Protein AF-A0A815YKT5-F1 (afdb_monomer_lite)

Secondary structure (DSSP, 8-state):
-HHHHHHHHHHHHHHHHHHHHHSSS-TTHHHHHHHHHHTTSTTPPP---SPPHHHHHHHHHHHS-HHHHHHHHHHHHH------HHHHHHHHSHHHHHHHHHHHHHH-HHHHIIIIIHHHHHHHHHHHHH-

pLDDT: mean 71.93, std 19.1, range [33.94, 96.56]

Sequence (131 aa):
NGAIHGIIHVLLLSMTAHLTKQLGMAPGGEFRTAFREAQKVPGCNLVLGDRPVGITLKRAINSLSTWKKIRLAWSLLTSKDKITNEDVEKCMEQDVLEKLLLEMSDQYPELSRVFVTERDQFLVYSLRKYA

Radius of gyration: 16.91 Å; chains: 1; bounding box: 43×35×46 Å

Foldseek 3Di:
DVVLVVLVVVLVVVVLVLLCVQQVHRPCPVVVVVVVVQVVDPPRDDFPQWDDVSVLSVQLCVLDDPVLSVVVSVVSVPPPDNQHNVNSVVCVPPVNVVVVLVVCCVSPVSNNCSVPVVRVVSSVVSVVVVD

InterPro domains:
  IPR002816 TraB/PrgY/GumN family [PF01963] (12-129)
  IPR046345 TraB/PryY-like [PTHR21530] (8-131)
  IPR046345 TraB/PryY-like [cd14726] (3-128)

Structure (mmCIF, N/CA/C/O backbone):
data_AF-A0A815YKT5-F1
#
_entry.id   AF-A0A815YKT5-F1
#
loop_
_atom_site.group_PDB
_atom_site.id
_atom_site.type_symbol
_atom_site.label_atom_id
_atom_site.label_alt_id
_atom_site.label_comp_id
_atom_site.label_asym_id
_atom_site.label_entity_id
_atom_site.label_seq_id
_atom_site.pdbx_PDB_ins_code
_atom_site.Cartn_x
_atom_site.Cartn_y
_atom_site.Cartn_z
_atom_site.occupancy
_atom_site.B_iso_or_equiv
_atom_site.auth_seq_id
_atom_site.auth_comp_id
_atom_site.auth_asym_id
_atom_site.auth_atom_id
_atom_site.pdbx_PDB_model_num
ATOM 1 N N . ASN A 1 1 ? 1.468 -18.469 -14.490 1.00 48.25 1 ASN A N 1
ATOM 2 C CA . ASN A 1 1 ? 2.879 -18.555 -14.039 1.00 48.25 1 ASN A CA 1
ATOM 3 C C . ASN A 1 1 ? 3.011 -18.135 -12.578 1.00 48.25 1 ASN A C 1
ATOM 5 O O . ASN A 1 1 ? 3.155 -16.951 -12.300 1.00 48.25 1 ASN A O 1
ATOM 9 N N . GL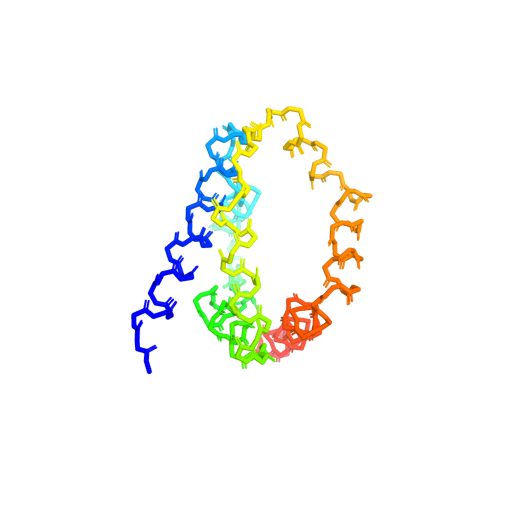Y A 1 2 ? 2.908 -19.090 -11.645 1.00 37.94 2 GLY A N 1
ATOM 10 C CA . GLY A 1 2 ? 2.911 -18.833 -10.193 1.00 37.94 2 GLY A CA 1
ATOM 11 C C . GLY A 1 2 ? 4.275 -18.454 -9.602 1.00 37.94 2 GLY A C 1
ATOM 12 O O . GLY A 1 2 ? 4.323 -17.699 -8.639 1.00 37.94 2 GLY A O 1
ATOM 13 N N . ALA A 1 3 ? 5.379 -18.887 -10.219 1.00 33.94 3 ALA A N 1
ATOM 14 C CA . ALA A 1 3 ? 6.735 -18.606 -9.736 1.00 33.94 3 ALA A CA 1
ATOM 15 C C . ALA A 1 3 ? 7.089 -17.106 -9.755 1.00 33.94 3 ALA A C 1
ATOM 17 O O . ALA A 1 3 ? 7.623 -16.582 -8.786 1.00 33.94 3 ALA A O 1
ATOM 18 N N . ILE A 1 4 ? 6.723 -16.390 -10.824 1.00 40.84 4 ILE A N 1
ATOM 19 C CA . ILE A 1 4 ? 6.986 -14.946 -10.965 1.00 40.84 4 ILE A CA 1
ATOM 20 C C . ILE A 1 4 ? 6.191 -14.142 -9.925 1.00 40.84 4 ILE A C 1
ATOM 22 O O . ILE A 1 4 ? 6.719 -13.213 -9.322 1.00 40.84 4 ILE A O 1
ATOM 26 N N . HIS A 1 5 ? 4.935 -14.532 -9.676 1.00 44.12 5 HIS A N 1
ATOM 27 C CA . HIS A 1 5 ? 4.109 -13.938 -8.617 1.00 44.12 5 HIS A CA 1
ATOM 28 C C . HIS A 1 5 ? 4.724 -14.172 -7.233 1.00 44.12 5 HIS A C 1
ATOM 30 O O . HIS A 1 5 ? 4.803 -13.237 -6.445 1.00 44.12 5 HIS A O 1
ATOM 36 N N . GLY A 1 6 ? 5.225 -15.383 -6.966 1.00 36.97 6 GLY A N 1
ATOM 37 C CA . GLY A 1 6 ? 5.933 -15.703 -5.725 1.00 36.97 6 GLY A CA 1
ATOM 38 C C . GLY A 1 6 ? 7.199 -14.865 -5.522 1.00 36.97 6 GLY A C 1
ATOM 39 O O . GLY A 1 6 ? 7.392 -14.316 -4.444 1.00 36.97 6 GLY A O 1
ATOM 40 N N . ILE A 1 7 ? 8.020 -14.696 -6.563 1.00 45.94 7 ILE A N 1
ATOM 41 C CA . ILE A 1 7 ? 9.267 -13.914 -6.498 1.00 45.94 7 ILE A CA 1
ATOM 42 C C . ILE A 1 7 ? 8.984 -12.433 -6.225 1.00 45.94 7 ILE A C 1
ATOM 44 O O . ILE A 1 7 ? 9.601 -11.849 -5.340 1.00 45.94 7 ILE A O 1
ATOM 48 N N . ILE A 1 8 ? 8.024 -11.830 -6.933 1.00 49.94 8 ILE A N 1
ATOM 49 C CA . ILE A 1 8 ? 7.666 -10.420 -6.715 1.00 49.94 8 ILE A CA 1
ATOM 50 C C . ILE A 1 8 ? 7.045 -10.230 -5.324 1.00 49.94 8 ILE A C 1
ATOM 52 O O . ILE A 1 8 ? 7.346 -9.252 -4.646 1.00 49.94 8 ILE A O 1
ATOM 56 N N . HIS A 1 9 ? 6.227 -11.178 -4.859 1.00 48.50 9 HIS A N 1
ATOM 57 C CA . HIS A 1 9 ? 5.652 -11.142 -3.515 1.00 48.50 9 HIS A CA 1
ATOM 58 C C . HIS A 1 9 ? 6.730 -11.226 -2.424 1.00 48.50 9 HIS A C 1
ATOM 60 O O . HIS A 1 9 ? 6.692 -10.460 -1.466 1.00 48.50 9 HIS A O 1
ATOM 66 N N . VAL A 1 10 ? 7.721 -12.108 -2.585 1.00 46.09 10 VAL A N 1
ATOM 67 C CA . VAL A 1 10 ? 8.871 -12.214 -1.674 1.00 46.09 10 VAL A CA 1
ATOM 68 C C . VAL A 1 10 ? 9.740 -10.954 -1.724 1.00 46.09 10 VAL A C 1
ATOM 70 O O . VAL A 1 10 ? 10.180 -10.500 -0.674 1.00 46.09 10 VAL A O 1
ATOM 73 N N . LEU A 1 11 ? 9.939 -10.342 -2.896 1.00 52.00 11 LEU A N 1
ATOM 74 C CA . LEU A 1 11 ? 10.670 -9.075 -3.035 1.00 52.00 11 LEU A CA 1
ATOM 75 C C . LEU A 1 11 ? 9.956 -7.910 -2.341 1.00 52.00 11 LEU A C 1
ATOM 77 O O . LEU A 1 11 ? 10.589 -7.171 -1.594 1.00 52.00 11 LEU A O 1
ATOM 81 N N . LEU A 1 12 ? 8.642 -7.775 -2.526 1.00 54.00 12 LEU A N 1
ATOM 82 C CA . LEU A 1 12 ? 7.839 -6.751 -1.852 1.00 54.00 12 LEU A CA 1
ATOM 83 C C . LEU A 1 12 ? 7.827 -6.965 -0.334 1.00 54.00 12 LEU A C 1
ATOM 85 O O . LEU A 1 12 ? 8.029 -6.017 0.421 1.00 54.00 12 LEU A O 1
ATOM 89 N N . LEU A 1 13 ? 7.676 -8.213 0.122 1.00 51.66 13 LEU A N 1
ATOM 90 C CA . LEU A 1 13 ? 7.796 -8.552 1.541 1.00 51.66 13 LEU A CA 1
ATOM 91 C C . LEU A 1 13 ? 9.191 -8.228 2.081 1.00 51.66 13 LEU A C 1
ATOM 93 O O . LEU A 1 13 ? 9.302 -7.608 3.133 1.00 51.66 13 LEU A O 1
ATOM 97 N N . SER A 1 14 ? 10.250 -8.575 1.351 1.00 44.59 14 SER A N 1
ATOM 98 C CA . SER A 1 14 ? 11.631 -8.258 1.720 1.00 44.59 14 SER A CA 1
ATOM 99 C C . SER A 1 14 ? 11.863 -6.750 1.803 1.00 44.59 14 SER A C 1
ATOM 101 O O . SER A 1 14 ? 12.516 -6.293 2.734 1.00 44.59 14 SER A O 1
ATOM 103 N N . MET A 1 15 ? 11.296 -5.968 0.883 1.00 51.41 15 MET A N 1
ATOM 104 C CA . MET A 1 15 ? 11.366 -4.507 0.899 1.00 51.41 15 MET A CA 1
ATOM 105 C C . MET A 1 15 ? 10.633 -3.936 2.119 1.00 51.41 15 MET A C 1
ATOM 107 O O . MET A 1 15 ? 11.207 -3.143 2.857 1.00 51.41 15 MET A O 1
ATOM 111 N N . THR A 1 16 ? 9.413 -4.402 2.410 1.00 53.53 16 THR A N 1
ATOM 112 C CA . THR A 1 16 ? 8.669 -3.975 3.611 1.00 53.53 16 THR A CA 1
ATOM 113 C C . THR A 1 16 ? 9.356 -4.387 4.917 1.00 53.53 16 THR A C 1
ATOM 115 O O . THR A 1 16 ? 9.377 -3.610 5.869 1.00 53.53 16 THR A O 1
ATOM 118 N N . ALA A 1 17 ? 9.973 -5.572 4.968 1.00 49.75 17 ALA A N 1
ATOM 119 C CA . ALA A 1 17 ? 10.726 -6.057 6.122 1.00 49.75 17 ALA A CA 1
ATOM 120 C C . ALA A 1 17 ? 12.053 -5.305 6.301 1.00 49.75 17 ALA A C 1
ATOM 122 O O . ALA A 1 17 ? 12.445 -5.012 7.429 1.00 49.75 17 ALA A O 1
ATOM 123 N N . HIS A 1 18 ? 12.726 -4.958 5.200 1.00 47.66 18 HIS A N 1
ATOM 124 C CA . HIS A 1 18 ? 13.933 -4.141 5.223 1.00 47.66 18 HIS A CA 1
ATOM 125 C C . HIS A 1 18 ? 13.619 -2.727 5.710 1.00 47.66 18 HIS A C 1
ATOM 127 O O . HIS A 1 18 ? 14.252 -2.281 6.660 1.00 47.66 18 HIS A O 1
ATOM 133 N N . LEU A 1 19 ? 12.576 -2.091 5.165 1.00 48.06 19 LEU A N 1
ATOM 134 C CA . LEU A 1 19 ? 12.051 -0.814 5.655 1.00 48.06 19 LEU A CA 1
ATOM 135 C C . LEU A 1 19 ? 11.718 -0.898 7.149 1.00 48.06 19 LEU A C 1
ATOM 137 O O . LEU A 1 19 ? 12.192 -0.083 7.920 1.00 48.06 19 LEU A O 1
ATOM 141 N N . THR A 1 20 ? 11.004 -1.937 7.591 1.00 47.38 20 THR A N 1
ATOM 142 C CA . THR A 1 20 ? 10.640 -2.147 9.008 1.00 47.38 20 THR A CA 1
ATOM 143 C C . THR A 1 20 ? 11.855 -2.285 9.936 1.00 47.38 20 THR A C 1
ATOM 145 O O . THR A 1 20 ? 11.840 -1.783 11.056 1.00 47.38 20 THR A O 1
ATOM 148 N N . LYS A 1 21 ? 12.911 -2.979 9.495 1.00 49.50 21 LYS A N 1
ATOM 149 C CA . LYS A 1 21 ? 14.139 -3.183 10.279 1.00 49.50 21 LYS A CA 1
ATOM 150 C C . LYS A 1 21 ? 14.998 -1.916 10.344 1.00 49.50 21 LYS A C 1
ATOM 152 O O . LYS A 1 21 ? 15.643 -1.682 11.358 1.00 49.50 21 LYS A O 1
ATOM 157 N N . GLN A 1 22 ? 14.995 -1.139 9.264 1.00 39.44 22 GLN A N 1
ATOM 158 C CA . GLN A 1 22 ? 15.676 0.151 9.128 1.00 39.44 22 GLN A CA 1
ATOM 159 C C . GLN A 1 22 ? 14.910 1.282 9.827 1.00 39.44 22 GLN A C 1
ATOM 161 O O . GLN A 1 22 ? 15.510 2.250 10.242 1.00 39.44 22 GLN A O 1
ATOM 166 N N . LEU A 1 23 ? 13.591 1.154 9.995 1.00 42.59 23 LEU A N 1
ATOM 167 C CA . LEU A 1 23 ? 12.733 2.114 10.696 1.00 42.59 23 LEU A CA 1
ATOM 168 C C . LEU A 1 23 ? 12.945 2.142 12.210 1.00 42.59 23 LEU A C 1
ATOM 170 O O . LEU A 1 23 ? 12.464 3.064 12.860 1.00 42.59 23 LEU A O 1
ATOM 174 N N . GLY A 1 24 ? 13.555 1.111 12.809 1.00 43.84 24 GLY A N 1
ATOM 175 C CA . GLY A 1 24 ? 13.614 0.938 14.270 1.00 43.84 24 GLY A CA 1
ATOM 176 C C . GLY A 1 24 ? 12.239 0.791 14.954 1.00 43.84 24 GLY A C 1
ATOM 177 O O . GLY A 1 24 ? 12.155 0.313 16.084 1.00 43.84 24 GLY A O 1
ATOM 178 N N . MET A 1 25 ? 11.151 1.127 14.257 1.00 50.94 25 MET A N 1
ATOM 179 C CA . MET A 1 25 ? 9.761 0.974 14.641 1.00 50.94 25 MET A CA 1
ATOM 180 C C . MET A 1 25 ? 9.052 0.062 13.638 1.00 50.94 25 MET A C 1
ATOM 182 O O . MET A 1 25 ? 9.152 0.224 12.422 1.00 50.94 25 MET A O 1
ATOM 186 N N . ALA A 1 26 ? 8.274 -0.894 14.144 1.00 55.12 26 ALA A N 1
ATOM 187 C CA . ALA A 1 26 ? 7.381 -1.652 13.281 1.00 55.12 26 ALA A CA 1
ATOM 188 C C . ALA A 1 26 ? 6.292 -0.710 12.732 1.00 55.12 26 ALA A C 1
ATOM 190 O O . ALA A 1 26 ? 5.552 -0.141 13.551 1.00 55.12 26 ALA A O 1
ATOM 191 N N . PRO A 1 27 ? 6.139 -0.560 11.398 1.00 58.84 27 PRO A N 1
ATOM 192 C CA . PRO A 1 27 ? 5.100 0.283 10.820 1.00 58.84 27 PRO A CA 1
ATOM 193 C C . PRO A 1 27 ? 3.722 -0.115 11.369 1.00 58.84 27 PRO A C 1
ATOM 195 O O . PRO A 1 27 ? 3.479 -1.262 11.771 1.00 58.84 27 PRO A O 1
ATOM 198 N N . GLY A 1 28 ? 2.829 0.866 11.490 1.00 71.62 28 GLY A N 1
ATOM 199 C CA . GLY A 1 28 ? 1.519 0.679 12.119 1.00 71.62 28 GLY A CA 1
ATOM 200 C C . GLY A 1 28 ? 1.531 0.663 13.653 1.00 71.62 28 GLY A C 1
ATOM 201 O O . GLY A 1 28 ? 0.592 0.148 14.259 1.00 71.62 28 GLY A O 1
ATOM 202 N N . GLY A 1 29 ? 2.573 1.204 14.299 1.00 80.25 29 GLY A N 1
ATOM 203 C CA . GLY A 1 29 ? 2.590 1.433 15.753 1.00 80.25 29 GLY A CA 1
ATOM 204 C C . GLY A 1 29 ? 1.423 2.306 16.215 1.00 80.25 29 GLY A C 1
ATOM 205 O O . GLY A 1 29 ? 0.736 1.952 17.171 1.00 80.25 29 GLY A O 1
ATOM 206 N N . GLU A 1 30 ? 1.136 3.366 15.462 1.00 82.25 30 GLU A N 1
ATOM 207 C CA . GLU A 1 30 ? -0.025 4.237 15.663 1.00 82.25 30 GLU A CA 1
ATOM 208 C C . GLU A 1 30 ? -1.337 3.453 15.598 1.00 82.25 30 GLU A C 1
ATOM 210 O O . GLU A 1 30 ? -2.141 3.533 16.521 1.00 82.25 30 GLU A O 1
ATOM 215 N N . PHE A 1 31 ? -1.519 2.597 14.586 1.00 86.94 31 PHE A N 1
ATOM 216 C CA . PHE A 1 31 ? -2.716 1.759 14.460 1.00 86.94 31 PHE A CA 1
ATOM 217 C C . PHE A 1 31 ? -2.858 0.734 15.593 1.00 86.94 31 PHE A C 1
ATOM 219 O O . PHE A 1 31 ? -3.963 0.508 16.079 1.00 86.94 31 PHE A O 1
ATOM 226 N N . ARG A 1 32 ? -1.756 0.134 16.069 1.00 88.75 32 ARG A N 1
ATOM 227 C CA . ARG A 1 32 ? -1.779 -0.770 17.237 1.00 88.75 32 ARG A CA 1
ATOM 228 C C . ARG A 1 32 ? -2.116 -0.028 18.527 1.00 88.75 32 ARG A C 1
ATOM 230 O O . ARG A 1 32 ? -2.759 -0.589 19.410 1.00 88.75 32 ARG A O 1
ATOM 237 N N . THR A 1 33 ? -1.666 1.214 18.669 1.00 91.19 33 THR A N 1
ATOM 238 C CA . THR A 1 33 ? -2.047 2.071 19.795 1.00 91.19 33 THR A CA 1
ATOM 239 C C . THR A 1 33 ? -3.518 2.462 19.697 1.00 91.19 33 THR A C 1
ATOM 241 O O .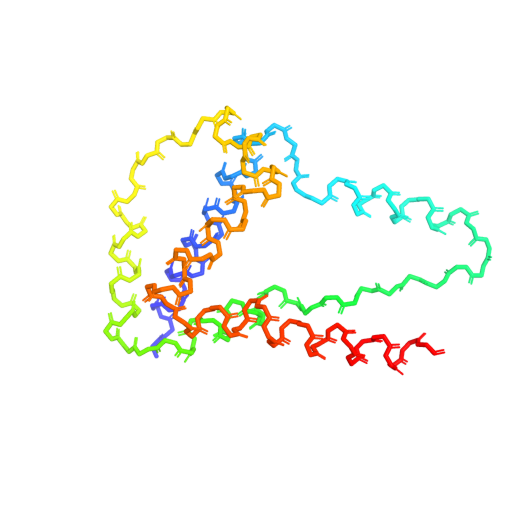 THR A 1 33 ? -4.248 2.221 20.649 1.00 91.19 33 THR A O 1
ATOM 244 N N . ALA A 1 34 ? -3.989 2.920 18.535 1.00 91.75 34 ALA A N 1
ATOM 245 C CA . ALA A 1 34 ? -5.397 3.233 18.296 1.00 91.75 34 ALA A CA 1
ATOM 246 C C . ALA A 1 34 ? -6.316 2.034 18.582 1.00 91.75 34 ALA A C 1
ATOM 248 O O . ALA A 1 34 ? -7.331 2.185 19.251 1.00 91.75 34 ALA A O 1
ATOM 249 N N . PHE A 1 35 ? -5.922 0.829 18.160 1.00 92.88 35 PHE A N 1
ATOM 250 C CA . PHE A 1 35 ? -6.620 -0.414 18.491 1.00 92.88 35 PHE A CA 1
ATOM 251 C C . PHE A 1 35 ? -6.733 -0.637 20.006 1.00 92.88 35 PHE A C 1
ATOM 253 O O . PHE A 1 35 ? -7.821 -0.907 20.510 1.00 92.88 35 PHE A O 1
ATOM 260 N N . ARG A 1 36 ? -5.619 -0.499 20.740 1.00 94.62 36 ARG A N 1
ATOM 261 C CA . ARG A 1 36 ? -5.589 -0.668 22.203 1.00 94.62 36 ARG A CA 1
ATOM 262 C C . ARG A 1 36 ? -6.441 0.372 22.929 1.00 94.62 36 ARG A C 1
ATOM 264 O O . ARG A 1 36 ? -7.073 0.030 23.920 1.00 94.62 36 ARG A O 1
ATOM 271 N N . GLU A 1 37 ? -6.462 1.616 22.459 1.00 95.50 37 GLU A N 1
ATOM 272 C CA . GLU A 1 37 ? -7.295 2.671 23.049 1.00 95.50 37 GLU A CA 1
ATOM 273 C C . GLU A 1 37 ? -8.782 2.477 22.721 1.00 95.50 37 GLU A C 1
ATOM 275 O O . GLU A 1 37 ? -9.621 2.604 23.609 1.00 95.50 37 GLU A O 1
ATOM 280 N N . ALA A 1 38 ? -9.117 2.070 21.493 1.00 94.38 38 ALA A N 1
ATOM 281 C CA . ALA A 1 38 ? -10.493 1.774 21.089 1.00 94.38 38 ALA A CA 1
ATOM 282 C C . ALA A 1 38 ? -11.126 0.663 21.945 1.00 94.38 38 ALA A C 1
ATOM 284 O O . ALA A 1 38 ? -12.285 0.770 22.336 1.00 94.38 38 ALA A O 1
ATOM 285 N N . GLN A 1 39 ? -10.351 -0.365 22.313 1.00 94.38 39 GLN A N 1
ATOM 286 C CA . GLN A 1 39 ? -10.813 -1.449 23.192 1.00 94.38 39 GLN A CA 1
ATOM 287 C C . GLN A 1 39 ? -11.232 -0.986 24.597 1.00 94.38 39 GLN A C 1
ATOM 289 O O . GLN A 1 39 ? -11.967 -1.703 25.273 1.00 94.38 39 GLN A O 1
ATOM 294 N N . LYS A 1 40 ? -10.780 0.188 25.053 1.00 96.56 40 LYS A N 1
ATOM 295 C CA . LYS A 1 40 ? -11.135 0.736 26.372 1.00 96.56 40 LYS A CA 1
ATOM 296 C C . LYS A 1 40 ? -12.461 1.498 26.363 1.00 96.56 40 LYS A C 1
ATOM 298 O O . LYS A 1 40 ? -12.967 1.826 27.432 1.00 96.56 40 LYS A O 1
ATOM 303 N N . VAL A 1 41 ? -13.011 1.803 25.188 1.00 96.44 41 VAL A N 1
ATOM 304 C CA . VAL A 1 41 ? -14.219 2.618 25.034 1.00 96.44 41 VAL A CA 1
ATOM 305 C C . VAL A 1 41 ? -15.436 1.702 24.839 1.00 96.44 41 VAL A C 1
ATOM 307 O O . VAL A 1 41 ? -15.530 1.024 23.812 1.00 96.44 41 VAL A O 1
ATOM 310 N N . PRO A 1 42 ? -16.396 1.665 25.786 1.00 94.56 42 PRO A N 1
ATOM 311 C CA . PRO A 1 42 ? -17.601 0.854 25.643 1.00 94.56 42 PRO A CA 1
ATOM 312 C C . PRO A 1 42 ? -18.402 1.247 24.398 1.00 94.56 42 PRO A C 1
ATOM 314 O O . PRO A 1 42 ? -18.655 2.425 24.159 1.00 94.56 42 PRO A O 1
ATOM 317 N N . GLY A 1 43 ? -18.809 0.256 23.604 1.00 90.81 43 GLY A N 1
ATOM 318 C CA . GLY A 1 43 ? -19.574 0.480 22.373 1.00 90.81 43 GLY A CA 1
ATOM 319 C C . GLY A 1 43 ? -18.752 0.978 21.177 1.00 90.81 43 GLY A C 1
ATOM 320 O O . GLY A 1 43 ? -19.331 1.251 20.129 1.00 90.81 43 GLY A O 1
ATOM 321 N N . CYS A 1 44 ? -17.421 1.076 21.288 1.00 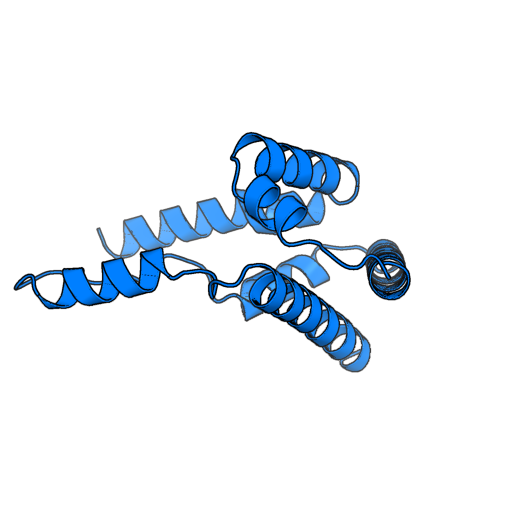93.12 44 CYS A N 1
ATOM 322 C CA . CYS A 1 44 ? -16.570 1.424 20.153 1.00 93.12 44 CYS A CA 1
ATOM 323 C C . CYS A 1 44 ? -16.493 0.263 19.151 1.00 93.12 44 CYS A C 1
ATOM 325 O O . CYS A 1 44 ? -16.054 -0.839 19.487 1.00 93.12 44 CYS A O 1
ATOM 327 N N . ASN A 1 45 ? -16.909 0.515 17.908 1.00 88.38 45 ASN A N 1
ATOM 328 C CA . ASN A 1 45 ? -16.801 -0.455 16.827 1.00 88.38 45 ASN A CA 1
ATOM 329 C C . ASN A 1 45 ? -15.498 -0.242 16.050 1.00 88.38 45 ASN A C 1
ATOM 331 O O . ASN A 1 45 ? -15.294 0.799 15.424 1.00 88.38 45 ASN A O 1
ATOM 335 N N . LEU A 1 46 ? -14.622 -1.244 16.067 1.00 89.81 46 LEU A N 1
ATOM 336 C CA . LEU A 1 46 ? -13.390 -1.222 15.294 1.00 89.81 46 LEU A CA 1
ATOM 337 C C . LEU A 1 46 ? -13.640 -1.749 13.882 1.00 89.81 46 LEU A C 1
ATOM 339 O O . LEU A 1 46 ? -14.006 -2.909 13.691 1.00 89.81 46 LEU A O 1
ATOM 343 N N . VAL A 1 47 ? -13.313 -0.930 12.887 1.00 89.81 47 VAL A N 1
ATOM 344 C CA . VAL A 1 47 ? -13.393 -1.305 11.476 1.00 89.81 47 VAL A CA 1
ATOM 345 C C . VAL A 1 47 ? -11.998 -1.296 10.865 1.00 89.81 47 VAL A C 1
ATOM 347 O O . VAL A 1 47 ? -11.330 -0.265 10.812 1.00 89.81 47 VAL A O 1
ATOM 350 N N . LEU A 1 48 ? -11.566 -2.446 10.348 1.00 89.62 48 LEU A N 1
ATOM 351 C CA . LEU A 1 48 ? -10.385 -2.531 9.491 1.00 89.62 48 LEU A CA 1
ATOM 352 C C . LEU A 1 48 ? -10.787 -2.076 8.084 1.00 89.62 48 LEU A C 1
ATOM 354 O O . LEU A 1 48 ? -11.193 -2.883 7.251 1.00 89.62 48 LEU A O 1
ATOM 358 N N . GLY A 1 49 ? -10.760 -0.760 7.862 1.00 89.25 49 GLY A N 1
ATOM 359 C CA . GLY A 1 49 ? -11.302 -0.147 6.647 1.00 89.25 49 GLY A CA 1
ATOM 360 C C . GLY A 1 49 ? -10.484 -0.400 5.379 1.00 89.25 49 GLY A C 1
ATOM 361 O O . GLY A 1 49 ? -11.023 -0.273 4.279 1.00 89.25 49 GLY A O 1
ATOM 362 N N . ASP A 1 50 ? -9.208 -0.761 5.519 1.00 90.25 50 ASP A N 1
ATOM 363 C CA . ASP A 1 50 ? -8.296 -0.929 4.390 1.00 90.25 50 ASP A CA 1
ATOM 364 C C . ASP A 1 50 ? -8.424 -2.304 3.712 1.00 90.25 50 ASP A C 1
ATOM 366 O O . ASP A 1 50 ? -8.878 -3.297 4.289 1.00 90.25 50 ASP A O 1
ATOM 370 N N . ARG A 1 51 ? -8.003 -2.366 2.449 1.00 90.31 51 ARG A N 1
ATOM 371 C CA . ARG A 1 51 ? -7.996 -3.595 1.657 1.00 90.31 51 ARG A CA 1
ATOM 372 C C . ARG A 1 51 ? -6.919 -4.546 2.189 1.00 90.31 51 ARG A C 1
ATOM 374 O O . ARG A 1 51 ? -5.787 -4.113 2.399 1.00 90.31 51 ARG A O 1
ATOM 381 N N . PRO A 1 52 ? -7.192 -5.864 2.301 1.00 88.06 52 PRO A N 1
ATOM 382 C CA . PRO A 1 52 ? -6.156 -6.831 2.646 1.00 88.06 52 PRO A CA 1
ATOM 383 C C . PRO A 1 52 ? -4.933 -6.693 1.731 1.00 88.06 52 PRO A C 1
ATOM 385 O O . PRO A 1 52 ? -5.053 -6.811 0.507 1.00 88.06 52 PRO A O 1
ATOM 388 N N . VAL A 1 53 ? -3.755 -6.476 2.324 1.00 80.81 53 VAL A N 1
ATOM 389 C CA . VAL A 1 53 ? -2.524 -6.118 1.594 1.00 80.81 53 VAL A CA 1
ATOM 390 C C . VAL A 1 53 ? -2.173 -7.111 0.482 1.00 80.81 53 VAL A C 1
ATOM 392 O O . VAL A 1 53 ? -1.792 -6.702 -0.611 1.00 80.81 53 VAL A O 1
ATOM 395 N N . GLY A 1 54 ? -2.400 -8.414 0.691 1.00 79.00 54 GLY A N 1
ATOM 396 C CA . GLY A 1 54 ? -2.169 -9.435 -0.336 1.00 79.00 54 GLY A CA 1
ATOM 397 C C . GLY A 1 54 ? -3.037 -9.247 -1.589 1.00 79.00 54 GLY A C 1
ATOM 398 O O . GLY A 1 54 ? -2.574 -9.472 -2.707 1.00 79.00 54 GLY A O 1
ATOM 399 N N . ILE A 1 55 ? -4.278 -8.771 -1.431 1.00 87.81 55 ILE A N 1
ATOM 400 C CA . ILE A 1 55 ? -5.160 -8.438 -2.559 1.00 87.81 55 ILE A CA 1
ATOM 401 C C . ILE A 1 55 ? -4.640 -7.185 -3.264 1.00 87.81 55 ILE A C 1
ATOM 403 O O . ILE A 1 55 ? -4.576 -7.166 -4.493 1.00 87.81 55 ILE A O 1
ATOM 407 N N . THR A 1 56 ? -4.240 -6.162 -2.506 1.00 85.25 56 THR A N 1
ATOM 408 C CA . THR A 1 56 ? -3.667 -4.919 -3.045 1.00 85.25 56 THR A CA 1
ATOM 409 C C . THR A 1 56 ? -2.426 -5.203 -3.891 1.00 85.25 56 THR A C 1
ATOM 411 O O . THR A 1 56 ? -2.390 -4.824 -5.060 1.00 85.25 56 THR A O 1
ATOM 414 N N . LEU A 1 57 ? -1.461 -5.964 -3.363 1.00 82.25 57 LEU A N 1
ATOM 415 C CA . LEU A 1 57 ? -0.241 -6.335 -4.086 1.00 82.25 57 LEU A CA 1
ATOM 416 C C . LEU A 1 57 ? -0.539 -7.194 -5.319 1.00 82.25 57 LEU A C 1
ATOM 418 O O . LEU A 1 57 ? 0.003 -6.947 -6.395 1.00 82.25 57 LEU A O 1
ATOM 422 N N . LYS A 1 58 ? -1.453 -8.167 -5.212 1.00 82.56 58 LYS A N 1
ATOM 423 C CA . LYS A 1 58 ? -1.869 -8.978 -6.365 1.00 82.56 58 LYS A CA 1
ATOM 424 C C . LYS A 1 58 ? -2.467 -8.114 -7.475 1.00 82.56 58 LYS A C 1
ATOM 426 O O . LYS A 1 58 ? -2.169 -8.341 -8.647 1.00 82.56 58 LYS A O 1
ATOM 431 N N . ARG A 1 59 ? -3.303 -7.132 -7.129 1.00 89.75 59 ARG A N 1
ATOM 432 C CA . ARG A 1 59 ? -3.896 -6.197 -8.096 1.00 89.75 59 ARG A CA 1
ATOM 433 C C . ARG A 1 59 ? -2.851 -5.273 -8.712 1.00 89.75 59 ARG A C 1
ATOM 435 O O . ARG A 1 59 ? -2.894 -5.083 -9.920 1.00 89.75 59 ARG A O 1
ATOM 442 N N . ALA A 1 60 ? -1.891 -4.801 -7.922 1.00 85.12 60 ALA A N 1
ATOM 443 C CA . ALA A 1 60 ? -0.779 -3.974 -8.381 1.00 85.12 60 ALA A CA 1
ATOM 444 C C . ALA A 1 60 ? 0.103 -4.722 -9.396 1.00 85.12 60 ALA A C 1
ATOM 446 O O . ALA A 1 60 ? 0.351 -4.246 -10.497 1.00 85.12 60 ALA A O 1
ATOM 447 N N . ILE A 1 61 ? 0.494 -5.963 -9.099 1.00 84.31 61 ILE A N 1
ATOM 448 C CA . ILE A 1 61 ? 1.278 -6.788 -10.035 1.00 84.31 61 ILE A CA 1
ATOM 449 C C . ILE A 1 61 ? 0.464 -7.118 -11.290 1.00 84.31 61 ILE A C 1
ATOM 451 O O . ILE A 1 61 ? 1.005 -7.191 -12.394 1.00 84.31 61 ILE A O 1
ATOM 455 N N . ASN A 1 62 ? -0.841 -7.354 -11.145 1.00 88.69 62 ASN A N 1
ATOM 456 C CA . ASN A 1 62 ? -1.705 -7.682 -12.274 1.00 88.69 62 ASN A CA 1
ATOM 457 C C . ASN A 1 62 ? -2.064 -6.470 -13.142 1.00 88.69 62 ASN A C 1
ATOM 459 O O . ASN A 1 62 ? -2.403 -6.687 -14.303 1.00 88.69 62 ASN A O 1
ATOM 463 N N . SER A 1 63 ? -1.975 -5.239 -12.627 1.00 90.81 63 SER A N 1
ATOM 464 C CA . SER A 1 63 ? -2.236 -4.025 -13.410 1.00 90.81 63 SER A CA 1
ATOM 465 C C . SER A 1 63 ? -1.106 -3.700 -14.389 1.00 90.81 63 SER A C 1
ATOM 467 O O . SER A 1 63 ? -1.346 -3.040 -15.395 1.00 90.81 63 SER A O 1
ATOM 469 N N . LEU A 1 64 ? 0.104 -4.206 -14.140 1.00 87.81 64 LEU A N 1
ATOM 470 C CA . LEU A 1 64 ? 1.262 -4.009 -15.006 1.00 87.81 64 LEU A CA 1
ATOM 471 C C . LEU A 1 64 ? 1.226 -4.896 -16.260 1.00 87.81 64 LEU A C 1
ATOM 473 O O . LEU A 1 64 ? 0.787 -6.050 -16.227 1.00 87.81 64 LEU A O 1
ATOM 477 N N . SER A 1 65 ? 1.800 -4.400 -17.359 1.00 90.69 65 SER A N 1
ATOM 478 C CA . SER A 1 65 ? 2.124 -5.225 -18.529 1.00 90.69 65 SER A CA 1
ATOM 479 C C . SER A 1 65 ? 3.282 -6.185 -18.228 1.00 90.69 65 SER A C 1
ATOM 481 O O . SER A 1 65 ? 4.082 -5.950 -17.320 1.00 90.69 65 SER A O 1
ATOM 483 N N . THR A 1 66 ? 3.414 -7.275 -18.990 1.00 89.12 66 THR A N 1
ATOM 484 C CA . THR A 1 66 ? 4.498 -8.259 -18.794 1.00 89.12 66 THR A CA 1
ATOM 485 C C . THR A 1 66 ? 5.884 -7.607 -18.846 1.00 89.12 66 THR A C 1
ATOM 487 O O . THR A 1 66 ? 6.732 -7.921 -18.016 1.00 89.12 66 THR A O 1
ATOM 490 N N . TRP A 1 67 ? 6.090 -6.641 -19.748 1.00 88.69 67 TRP A N 1
ATOM 491 C CA . TRP A 1 67 ? 7.339 -5.880 -19.840 1.00 88.69 67 TRP A CA 1
ATOM 492 C C . TRP A 1 67 ? 7.614 -5.048 -18.582 1.00 88.69 67 TRP A C 1
ATOM 494 O O . TRP A 1 67 ? 8.700 -5.128 -18.009 1.00 88.69 67 TRP A O 1
ATOM 504 N N . LYS A 1 68 ? 6.612 -4.306 -18.089 1.00 86.06 68 LYS A N 1
ATOM 505 C CA . LYS A 1 68 ? 6.744 -3.515 -16.856 1.00 86.06 68 LYS A CA 1
ATOM 506 C C . LYS A 1 68 ? 6.994 -4.394 -15.628 1.00 86.06 68 LYS A C 1
ATOM 508 O O . LYS A 1 68 ? 7.766 -3.998 -14.765 1.00 86.06 68 LYS A O 1
ATOM 513 N N . LYS A 1 69 ? 6.421 -5.604 -15.570 1.00 84.06 69 LYS A N 1
ATOM 514 C CA . LYS A 1 69 ? 6.715 -6.582 -14.501 1.00 84.06 69 LYS A CA 1
ATOM 515 C C . LYS A 1 69 ? 8.178 -7.014 -14.507 1.00 84.06 69 LYS A C 1
ATOM 517 O O . LYS A 1 69 ? 8.783 -7.074 -13.443 1.00 84.06 69 LYS A O 1
ATOM 522 N N . ILE A 1 70 ? 8.742 -7.300 -15.683 1.00 83.88 70 ILE A N 1
ATOM 523 C CA . ILE A 1 70 ? 10.157 -7.676 -15.821 1.00 83.88 70 ILE A CA 1
ATOM 524 C C . ILE A 1 70 ? 11.056 -6.505 -15.412 1.00 83.88 70 ILE A C 1
ATOM 526 O O . ILE A 1 70 ? 11.976 -6.701 -14.624 1.00 83.88 70 ILE A O 1
ATOM 530 N N . ARG A 1 71 ? 10.756 -5.285 -15.878 1.00 83.00 71 ARG A N 1
ATOM 531 C CA . ARG A 1 71 ? 11.499 -4.071 -15.503 1.00 83.00 71 ARG A CA 1
ATOM 532 C C . ARG A 1 71 ? 11.451 -3.807 -13.997 1.00 83.00 71 ARG A C 1
ATOM 534 O O . ARG A 1 71 ? 12.487 -3.527 -13.404 1.00 83.00 71 ARG A O 1
ATOM 541 N N . LEU A 1 72 ? 10.276 -3.939 -13.382 1.00 76.94 72 LEU A N 1
ATOM 542 C CA . LEU A 1 72 ? 10.104 -3.792 -11.938 1.00 76.94 72 LEU A CA 1
ATOM 543 C C . LEU A 1 72 ? 10.913 -4.851 -11.177 1.00 76.94 72 LEU A C 1
ATOM 545 O O . LEU A 1 72 ? 11.646 -4.513 -10.255 1.00 76.94 72 LEU A O 1
ATOM 549 N N . ALA A 1 73 ? 10.829 -6.120 -11.587 1.00 75.31 73 ALA A N 1
ATOM 550 C CA . ALA A 1 73 ? 11.601 -7.195 -10.970 1.00 75.31 73 ALA A CA 1
ATOM 551 C C . ALA A 1 73 ? 13.114 -6.953 -11.091 1.00 75.31 73 ALA A C 1
ATOM 553 O O . ALA A 1 73 ? 13.835 -7.129 -10.115 1.00 75.31 73 ALA A O 1
ATOM 554 N N . TRP A 1 74 ? 13.587 -6.499 -12.255 1.00 77.88 74 TRP A N 1
ATOM 555 C CA . TRP A 1 74 ? 14.987 -6.130 -12.460 1.00 77.88 74 TRP A CA 1
ATOM 556 C C . TRP A 1 74 ? 15.414 -4.989 -11.534 1.00 77.88 74 TRP A C 1
ATOM 558 O O . TRP A 1 74 ? 16.398 -5.134 -10.817 1.00 77.88 74 TRP A O 1
ATOM 568 N N . SER A 1 75 ? 14.632 -3.904 -11.484 1.00 71.69 75 SER A N 1
ATOM 569 C CA . SER A 1 75 ? 14.884 -2.745 -10.619 1.00 71.69 75 SER A CA 1
ATOM 570 C C . SER A 1 75 ? 15.036 -3.145 -9.152 1.00 71.69 75 SER A C 1
ATOM 572 O O . SER A 1 75 ? 15.971 -2.700 -8.493 1.00 71.69 75 SER A O 1
ATOM 574 N N . LEU A 1 76 ? 14.146 -4.013 -8.661 1.00 67.44 76 LEU A N 1
ATOM 575 C CA . LEU A 1 76 ? 14.157 -4.499 -7.279 1.00 67.44 76 LEU A CA 1
ATOM 576 C C . LEU A 1 76 ? 15.345 -5.431 -6.979 1.00 67.44 76 LEU A C 1
ATOM 578 O O . LEU A 1 76 ? 15.803 -5.504 -5.844 1.00 67.44 76 LEU A O 1
ATOM 582 N N . LEU A 1 77 ? 15.846 -6.162 -7.979 1.00 66.06 77 LEU A N 1
ATOM 583 C CA . LEU A 1 77 ? 17.028 -7.020 -7.835 1.00 66.06 77 LEU A CA 1
ATOM 584 C C . LEU A 1 77 ? 18.335 -6.217 -7.871 1.00 66.06 77 LEU A C 1
ATOM 586 O O . LEU A 1 77 ? 19.324 -6.617 -7.255 1.00 66.06 77 LEU A O 1
ATOM 590 N N . THR A 1 78 ? 18.351 -5.098 -8.597 1.00 66.69 78 THR A N 1
ATOM 591 C CA . THR A 1 78 ? 19.519 -4.217 -8.716 1.00 66.69 78 THR A CA 1
ATOM 592 C C . THR A 1 78 ? 19.598 -3.153 -7.629 1.00 66.69 78 THR A C 1
ATOM 594 O O . THR A 1 78 ? 20.690 -2.642 -7.394 1.00 66.69 78 THR A O 1
ATOM 597 N N . SER A 1 79 ? 18.489 -2.835 -6.949 1.00 60.62 79 SER A N 1
ATOM 598 C CA . SER A 1 79 ? 18.466 -1.918 -5.806 1.00 60.62 79 SER A CA 1
ATOM 599 C C . SER A 1 79 ? 19.175 -2.559 -4.606 1.00 60.62 79 SER A C 1
ATOM 601 O O . SER A 1 79 ? 18.554 -3.187 -3.749 1.00 60.62 79 SER A O 1
ATOM 603 N N . LYS A 1 80 ? 20.506 -2.454 -4.578 1.00 49.22 80 LYS A N 1
ATOM 604 C CA . LYS A 1 80 ? 21.382 -2.861 -3.466 1.00 49.22 80 LYS A CA 1
ATOM 605 C C . LYS A 1 80 ? 21.664 -1.711 -2.495 1.00 49.22 80 LYS A C 1
ATOM 607 O O . LYS A 1 80 ? 22.626 -1.784 -1.729 1.00 49.22 80 LYS A O 1
ATOM 612 N N . ASP A 1 81 ? 20.855 -0.661 -2.524 1.00 49.56 81 ASP A N 1
ATOM 613 C CA . ASP A 1 81 ? 21.053 0.481 -1.646 1.00 49.56 81 ASP A CA 1
ATOM 614 C C . ASP A 1 81 ? 20.678 0.087 -0.218 1.00 49.56 81 ASP A C 1
ATOM 616 O O . ASP A 1 81 ? 19.568 -0.370 0.068 1.00 49.56 81 ASP A O 1
ATOM 620 N N . LYS A 1 82 ? 21.651 0.205 0.691 1.00 45.06 82 LYS A N 1
ATOM 621 C CA . LYS A 1 82 ? 21.384 0.119 2.123 1.00 45.06 82 LYS A CA 1
ATOM 622 C C . LYS A 1 82 ? 20.558 1.350 2.469 1.00 45.06 82 LYS A C 1
ATOM 624 O O . LYS A 1 82 ? 21.109 2.441 2.525 1.00 45.06 82 LYS A O 1
ATOM 629 N N . ILE A 1 83 ? 19.263 1.157 2.691 1.00 52.28 83 ILE A N 1
ATOM 630 C CA . ILE A 1 83 ? 18.402 2.174 3.302 1.00 52.28 83 ILE A CA 1
ATOM 631 C C . ILE A 1 83 ? 19.084 2.612 4.612 1.00 52.28 83 ILE A C 1
ATOM 633 O O . ILE A 1 83 ? 19.671 1.768 5.286 1.00 52.28 83 ILE A O 1
ATOM 637 N N . THR A 1 84 ? 19.116 3.898 4.943 1.00 48.47 84 THR A N 1
ATOM 638 C CA . THR A 1 84 ? 19.628 4.380 6.240 1.00 48.47 84 THR A CA 1
ATOM 639 C C . THR A 1 84 ? 18.469 4.748 7.167 1.00 48.47 84 THR A C 1
ATOM 641 O O . THR A 1 84 ? 17.348 4.924 6.693 1.00 48.47 84 THR A O 1
ATOM 644 N N . ASN A 1 85 ? 18.711 4.870 8.482 1.00 45.50 85 ASN A N 1
ATOM 645 C CA . ASN A 1 85 ? 17.683 5.369 9.409 1.00 45.50 85 ASN A CA 1
ATOM 646 C C . ASN A 1 85 ? 17.241 6.798 9.021 1.00 45.50 85 ASN A C 1
ATOM 648 O O . ASN A 1 85 ? 16.058 7.111 9.115 1.00 45.50 85 ASN A O 1
ATOM 652 N N . GLU A 1 86 ? 18.147 7.652 8.521 1.00 49.34 86 GLU A N 1
ATOM 653 C CA . GLU A 1 86 ? 17.777 8.997 8.059 1.00 49.34 86 GLU A CA 1
ATOM 654 C C . GLU A 1 86 ? 16.855 8.986 6.825 1.00 49.34 86 GLU A C 1
ATOM 656 O O . GLU A 1 86 ? 15.931 9.794 6.752 1.00 49.34 86 GLU A O 1
ATOM 661 N N . ASP A 1 87 ? 17.058 8.082 5.859 1.00 48.88 87 ASP A N 1
ATOM 662 C CA . ASP A 1 87 ? 16.181 7.965 4.670 1.00 48.88 87 ASP A CA 1
ATOM 663 C C . ASP A 1 87 ? 14.750 7.557 5.042 1.00 48.88 87 ASP A C 1
ATOM 665 O O . ASP A 1 87 ? 13.771 7.855 4.356 1.00 48.88 87 ASP A O 1
ATOM 669 N N . VAL A 1 88 ? 14.656 6.849 6.154 1.00 50.62 88 VAL A N 1
ATOM 670 C CA . VAL A 1 88 ? 13.472 6.217 6.700 1.00 50.62 88 VAL A CA 1
ATOM 671 C C . VAL A 1 88 ? 12.588 7.232 7.429 1.00 50.62 88 VAL A C 1
ATOM 673 O O . VAL A 1 88 ? 11.383 7.272 7.185 1.00 50.62 88 VAL A O 1
ATOM 676 N N . GLU A 1 89 ? 13.190 8.094 8.249 1.00 51.06 89 GLU A N 1
ATOM 677 C CA . GLU A 1 89 ? 12.502 9.176 8.956 1.00 51.06 89 GLU A CA 1
ATOM 678 C C . GLU A 1 89 ? 12.061 10.253 7.959 1.00 51.06 89 GLU A C 1
ATOM 680 O O . GLU A 1 89 ? 10.915 10.694 7.986 1.00 51.06 89 GLU A O 1
ATOM 685 N N . LYS A 1 90 ? 12.906 10.542 6.961 1.00 50.22 90 LYS A N 1
ATOM 686 C CA . LYS A 1 90 ? 12.541 11.380 5.814 1.00 50.22 90 LYS A CA 1
ATOM 687 C C . LYS A 1 90 ? 11.362 10.815 5.029 1.00 50.22 90 LYS A C 1
ATOM 689 O O . LYS A 1 90 ? 10.475 11.571 4.677 1.00 50.22 90 LYS A O 1
ATOM 694 N N . CYS A 1 91 ? 11.280 9.503 4.785 1.00 47.91 91 CYS A N 1
ATOM 695 C CA . CYS A 1 91 ? 10.121 8.904 4.102 1.00 47.91 91 CYS A CA 1
ATOM 696 C C . CYS A 1 91 ? 8.796 9.027 4.874 1.00 47.91 91 CYS A C 1
ATOM 698 O O . CYS A 1 91 ? 7.735 8.853 4.272 1.00 47.91 91 CYS A O 1
ATOM 700 N N . MET A 1 92 ? 8.839 9.288 6.184 1.00 52.41 92 MET A N 1
ATOM 701 C CA . MET A 1 92 ? 7.645 9.576 6.984 1.00 52.41 92 MET A CA 1
ATOM 702 C C . MET A 1 92 ? 7.194 11.036 6.856 1.00 52.41 92 MET A C 1
ATOM 704 O O . MET A 1 92 ? 6.052 11.349 7.200 1.00 52.41 92 MET A O 1
ATOM 708 N N . GLU A 1 93 ? 8.046 11.922 6.336 1.00 55.47 93 GLU A N 1
ATOM 709 C CA . GLU A 1 93 ? 7.655 13.281 5.980 1.00 55.47 93 GLU A CA 1
ATOM 710 C C . GLU A 1 93 ? 6.693 13.232 4.784 1.00 55.47 93 GLU A C 1
ATOM 712 O O . GLU A 1 93 ? 6.954 12.570 3.772 1.00 55.47 93 GLU A O 1
ATOM 717 N N . GLN A 1 94 ? 5.566 13.945 4.896 1.00 53.62 94 GLN A N 1
ATOM 718 C CA . GLN A 1 94 ? 4.533 13.992 3.853 1.00 53.62 94 GLN A CA 1
ATOM 719 C C . GLN A 1 94 ? 5.122 14.333 2.476 1.00 53.62 94 GLN A C 1
ATOM 721 O O . GLN A 1 94 ? 4.779 13.678 1.492 1.00 53.62 94 GLN A O 1
ATOM 726 N N . ASP A 1 95 ? 6.074 15.265 2.432 1.00 49.12 95 ASP A N 1
ATOM 727 C CA . ASP A 1 95 ? 6.730 15.725 1.207 1.00 49.12 95 ASP A CA 1
ATOM 728 C C . ASP A 1 95 ? 7.539 14.628 0.495 1.00 49.12 95 ASP A C 1
ATOM 730 O O . ASP A 1 95 ? 7.662 14.635 -0.732 1.00 49.12 95 ASP A O 1
ATOM 734 N N . VAL A 1 96 ? 8.115 13.674 1.232 1.00 52.94 96 VAL A N 1
ATOM 735 C CA . VAL A 1 96 ? 8.920 12.587 0.648 1.00 52.94 96 VAL A CA 1
ATOM 736 C C . VAL A 1 96 ? 8.024 11.458 0.162 1.00 52.94 96 VAL A C 1
ATOM 738 O O . VAL A 1 96 ? 8.244 10.925 -0.927 1.00 52.94 96 VAL A O 1
ATOM 741 N N . LEU A 1 97 ? 6.975 11.127 0.919 1.00 56.53 97 LEU A N 1
ATOM 742 C CA . LEU A 1 97 ? 5.973 10.161 0.478 1.00 56.53 97 LEU A CA 1
ATOM 743 C C . LEU A 1 97 ? 5.247 10.650 -0.785 1.00 56.53 97 LEU A C 1
ATOM 745 O O . LEU A 1 97 ? 5.027 9.866 -1.709 1.00 56.53 97 LEU A O 1
ATOM 749 N N . GLU A 1 98 ? 4.912 11.940 -0.852 1.00 59.72 98 GLU A N 1
ATOM 750 C CA . GLU A 1 98 ? 4.301 12.553 -2.032 1.00 59.72 98 GLU A CA 1
ATOM 751 C C . GLU A 1 98 ? 5.234 12.492 -3.247 1.00 59.72 98 GLU A C 1
ATOM 753 O O . GLU A 1 98 ? 4.81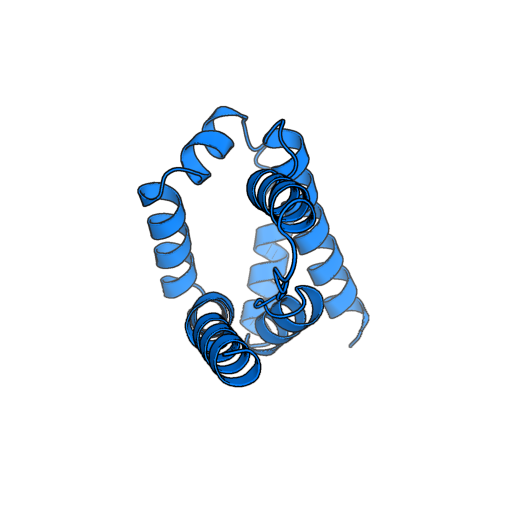2 12.065 -4.323 1.00 59.72 98 GLU A O 1
ATOM 758 N N . LYS A 1 99 ? 6.525 12.808 -3.072 1.00 56.69 99 LYS A N 1
ATOM 759 C CA . LYS A 1 99 ? 7.536 12.663 -4.133 1.00 56.69 99 LYS A CA 1
ATOM 760 C C . LYS A 1 99 ? 7.668 11.223 -4.623 1.00 56.69 99 LYS A C 1
ATOM 762 O O . LYS A 1 99 ? 7.662 10.998 -5.831 1.00 56.69 99 LYS A O 1
ATOM 767 N N . LEU A 1 100 ? 7.707 10.244 -3.718 1.00 59.06 100 LEU A N 1
ATOM 768 C CA . LEU A 1 100 ? 7.769 8.826 -4.083 1.00 59.06 100 LEU A CA 1
ATOM 7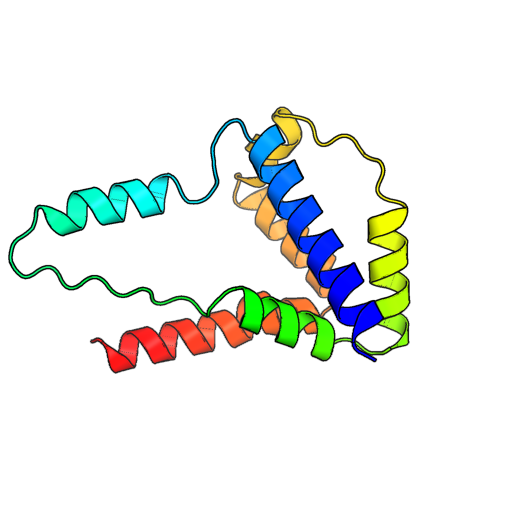69 C C . LEU A 1 100 ? 6.529 8.396 -4.882 1.00 59.06 100 LEU A C 1
ATOM 771 O O . LEU A 1 100 ? 6.631 7.667 -5.870 1.00 59.06 100 LEU A O 1
ATOM 775 N N . LEU A 1 101 ? 5.345 8.856 -4.468 1.00 60.03 101 LEU A N 1
ATOM 776 C CA . LEU A 1 101 ? 4.097 8.593 -5.181 1.00 60.03 101 LEU A CA 1
ATOM 777 C C . LEU A 1 101 ? 4.073 9.265 -6.558 1.00 60.03 101 LEU A C 1
ATOM 779 O O . LEU A 1 101 ? 3.572 8.652 -7.502 1.00 60.03 101 LEU A O 1
ATOM 783 N N . LEU A 1 102 ? 4.624 10.473 -6.700 1.00 65.31 102 LEU A N 1
ATOM 784 C CA . LEU A 1 102 ? 4.759 11.176 -7.980 1.00 65.31 102 LEU A CA 1
ATOM 785 C C . LEU A 1 102 ? 5.712 10.440 -8.929 1.00 65.31 102 LEU A C 1
ATOM 787 O O . LEU A 1 102 ? 5.330 10.141 -10.059 1.00 65.31 102 LEU A O 1
ATOM 791 N N . GLU A 1 103 ? 6.902 10.064 -8.461 1.00 64.56 103 GLU A N 1
ATOM 792 C CA . GLU A 1 103 ? 7.879 9.296 -9.245 1.00 64.56 103 GLU A CA 1
ATOM 793 C C . GLU A 1 103 ? 7.323 7.931 -9.672 1.00 64.56 103 GLU A C 1
ATOM 795 O O . GLU A 1 103 ? 7.470 7.507 -10.822 1.00 64.56 103 GLU A O 1
ATOM 800 N N . MET A 1 104 ? 6.615 7.247 -8.768 1.00 67.06 104 MET A N 1
ATOM 801 C CA . MET A 1 104 ? 5.932 5.995 -9.085 1.00 67.06 104 MET A CA 1
ATOM 802 C C . MET A 1 104 ? 4.780 6.209 -10.073 1.00 67.06 104 MET A C 1
ATOM 804 O O . MET A 1 104 ? 4.556 5.352 -10.926 1.00 67.06 104 MET A O 1
ATOM 808 N N . SER A 1 105 ? 4.048 7.321 -9.977 1.00 71.94 105 SER A N 1
ATOM 809 C CA . SER A 1 105 ? 2.950 7.647 -10.896 1.00 71.94 105 SER A CA 1
ATOM 810 C C . SER A 1 105 ? 3.448 7.936 -12.310 1.00 71.94 105 SER A C 1
ATOM 812 O O . SER A 1 105 ? 2.776 7.549 -13.264 1.00 71.94 105 SER A O 1
ATOM 814 N N . ASP A 1 106 ? 4.625 8.546 -12.448 1.00 74.56 106 ASP A N 1
ATOM 815 C CA . ASP A 1 106 ? 5.261 8.802 -13.741 1.00 74.56 106 ASP A CA 1
ATOM 816 C C . ASP A 1 106 ? 5.767 7.501 -14.394 1.00 74.56 106 ASP A C 1
ATOM 818 O O . ASP A 1 106 ? 5.444 7.187 -15.542 1.00 74.56 106 ASP A O 1
ATOM 822 N N . GLN A 1 107 ? 6.487 6.661 -13.639 1.00 76.19 107 GLN A N 1
ATOM 823 C CA . GLN A 1 107 ? 7.067 5.425 -14.185 1.00 76.19 107 GLN A CA 1
ATOM 824 C C . GLN A 1 107 ? 6.061 4.268 -14.317 1.00 76.19 107 GLN A C 1
ATOM 826 O O . GLN A 1 107 ? 6.149 3.446 -15.241 1.00 76.19 107 GLN A O 1
ATOM 831 N N . TYR A 1 108 ? 5.111 4.177 -13.388 1.00 80.31 108 TYR A N 1
ATOM 832 C CA . TYR A 1 108 ? 4.149 3.084 -13.252 1.00 80.31 108 TYR A CA 1
ATOM 833 C C . TYR A 1 108 ? 2.752 3.621 -12.875 1.00 80.31 108 TYR A C 1
ATOM 835 O O . TYR A 1 108 ? 2.244 3.328 -11.785 1.00 80.31 108 TYR A O 1
ATOM 843 N N . PRO A 1 109 ? 2.071 4.353 -13.776 1.00 87.44 109 PRO A N 1
ATOM 844 C CA . PRO A 1 109 ? 0.743 4.919 -13.506 1.00 87.44 109 PRO A CA 1
ATOM 845 C C . PRO A 1 109 ? -0.290 3.856 -13.094 1.00 87.44 109 PRO A C 1
ATOM 847 O O . PRO A 1 109 ? -1.215 4.125 -12.325 1.00 87.44 109 PRO A O 1
ATOM 850 N N . GLU A 1 110 ? -0.120 2.608 -13.539 1.00 88.06 110 GLU A N 1
ATOM 851 C CA . GLU A 1 110 ? -0.983 1.491 -13.156 1.00 88.06 110 GLU A CA 1
ATOM 852 C C . GLU A 1 110 ? -0.840 1.082 -11.683 1.00 88.06 110 GLU A C 1
ATOM 854 O O . GLU A 1 110 ? -1.784 0.520 -11.120 1.00 88.06 110 GLU A O 1
ATOM 859 N N . LEU A 1 111 ? 0.314 1.341 -11.058 1.00 84.56 111 LEU A N 1
ATOM 860 C CA . LEU A 1 111 ? 0.519 1.142 -9.622 1.00 84.56 111 LEU A CA 1
ATOM 861 C C . LEU A 1 111 ? -0.143 2.262 -8.827 1.00 84.56 111 LEU A C 1
ATOM 863 O O . LEU A 1 111 ? -0.851 1.970 -7.867 1.00 84.56 111 LEU A O 1
ATOM 867 N N . SER A 1 112 ? 0.003 3.514 -9.272 1.00 84.25 112 SER A N 1
ATOM 868 C CA . SER A 1 112 ? -0.675 4.669 -8.667 1.00 84.25 112 SER A CA 1
ATOM 869 C C . SER A 1 112 ? -2.193 4.481 -8.636 1.00 84.25 112 SER A C 1
ATOM 871 O O . SER A 1 112 ? -2.821 4.603 -7.583 1.00 84.25 112 SER A O 1
ATOM 873 N N . ARG A 1 113 ? -2.785 4.010 -9.744 1.00 90.25 113 ARG A N 1
ATOM 874 C CA . ARG A 1 113 ? -4.210 3.649 -9.786 1.00 90.25 113 ARG A CA 1
ATOM 875 C C . ARG A 1 113 ? -4.594 2.643 -8.696 1.00 90.25 113 ARG A C 1
ATOM 877 O O . ARG A 1 113 ? -5.645 2.787 -8.079 1.00 90.25 113 ARG A O 1
ATOM 884 N N . VAL A 1 114 ? -3.786 1.606 -8.467 1.00 89.38 114 VAL A N 1
ATOM 885 C CA . VAL A 1 114 ? -4.109 0.553 -7.488 1.00 89.38 114 VAL A CA 1
ATOM 886 C C . VAL A 1 114 ? -3.88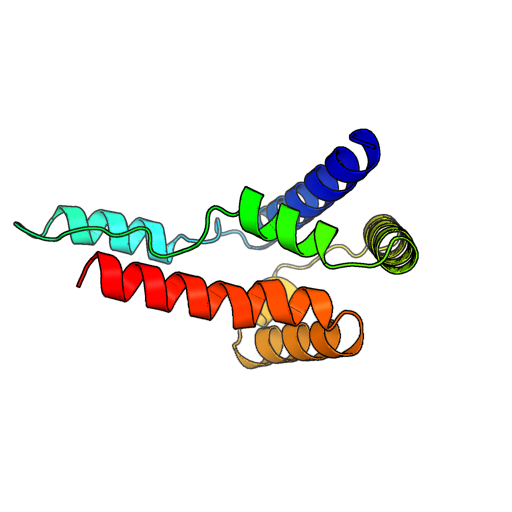0 1.020 -6.049 1.00 89.38 114 VAL A C 1
ATOM 888 O O . VAL A 1 114 ? -4.712 0.740 -5.187 1.00 89.38 114 VAL A O 1
ATOM 891 N N . PHE A 1 115 ? -2.771 1.708 -5.780 1.00 83.81 115 PHE A N 1
ATOM 892 C CA . PHE A 1 115 ? -2.391 2.117 -4.427 1.00 83.81 115 PHE A CA 1
ATOM 893 C C . PHE A 1 115 ? -3.122 3.367 -3.934 1.00 83.81 115 PHE A C 1
ATOM 895 O O . PHE A 1 115 ? -3.300 3.508 -2.727 1.00 83.81 115 PHE A O 1
ATOM 902 N N . VAL A 1 116 ? -3.575 4.234 -4.844 1.00 87.00 116 VAL A N 1
ATOM 903 C CA . VAL A 1 116 ? -4.306 5.463 -4.514 1.00 87.00 116 VAL A CA 1
ATOM 904 C C . VAL A 1 116 ? -5.775 5.306 -4.889 1.00 87.00 116 VAL A C 1
ATOM 906 O O . VAL A 1 116 ? -6.604 5.039 -4.026 1.00 87.00 116 VAL A O 1
ATOM 909 N N . THR A 1 117 ? -6.114 5.359 -6.180 1.00 91.75 117 THR A N 1
ATOM 910 C CA . THR A 1 117 ? -7.517 5.437 -6.626 1.00 91.75 117 THR A CA 1
ATOM 911 C C . THR A 1 117 ? -8.366 4.255 -6.156 1.00 91.75 117 THR A C 1
ATOM 913 O O . THR A 1 117 ? -9.449 4.435 -5.604 1.00 91.75 117 THR A O 1
ATOM 916 N N . GLU A 1 118 ? -7.897 3.024 -6.357 1.00 94.38 118 GLU A N 1
ATOM 917 C CA . GLU A 1 118 ? -8.648 1.838 -5.944 1.00 94.38 118 GLU A CA 1
ATOM 918 C C . GLU A 1 118 ? -8.682 1.658 -4.422 1.00 94.38 118 GLU A C 1
ATOM 920 O O . GLU A 1 118 ? -9.642 1.079 -3.903 1.00 94.38 118 GLU A O 1
ATOM 925 N N . ARG A 1 119 ? -7.636 2.101 -3.712 1.00 93.06 119 ARG A N 1
ATOM 926 C CA . ARG A 1 119 ? -7.598 2.095 -2.247 1.00 93.06 119 ARG A CA 1
ATOM 927 C C . ARG A 1 119 ? -8.647 3.055 -1.706 1.00 93.06 119 ARG A C 1
ATOM 929 O O . ARG A 1 119 ? -9.456 2.646 -0.883 1.00 93.06 119 ARG A O 1
ATOM 936 N N . ASP A 1 120 ? -8.702 4.274 -2.228 1.00 94.00 120 ASP A N 1
ATOM 937 C CA . ASP A 1 120 ? -9.658 5.293 -1.799 1.00 94.00 120 ASP A CA 1
ATOM 938 C C . ASP A 1 120 ? -11.100 4.846 -2.084 1.00 94.00 120 ASP A C 1
ATOM 940 O O . ASP A 1 120 ? -11.969 4.952 -1.221 1.00 94.00 120 ASP A O 1
ATOM 944 N N . GLN A 1 121 ? -11.352 4.224 -3.241 1.00 94.62 121 GLN A N 1
ATOM 945 C CA . GLN A 1 121 ? -12.644 3.587 -3.529 1.00 94.62 121 GLN A CA 1
ATOM 946 C C . GLN A 1 121 ? -13.000 2.490 -2.514 1.00 94.62 121 GLN A C 1
ATOM 948 O O . GLN A 1 121 ? -14.156 2.385 -2.100 1.00 94.62 121 GLN A O 1
ATOM 953 N N . PHE A 1 122 ? -12.024 1.671 -2.110 1.00 94.56 122 PHE A N 1
ATOM 954 C CA . PHE A 1 122 ? -12.236 0.630 -1.105 1.00 94.56 122 PHE A CA 1
ATOM 955 C C . PHE A 1 122 ? -12.516 1.229 0.276 1.00 94.56 122 PHE A C 1
ATOM 957 O O . PHE A 1 122 ? -13.443 0.782 0.941 1.00 94.56 122 PHE A O 1
ATOM 964 N N . LEU A 1 123 ? -11.784 2.271 0.674 1.00 94.00 123 LEU A N 1
ATOM 965 C CA . LEU A 1 123 ? -12.000 2.989 1.931 1.00 94.00 123 LEU A CA 1
ATOM 966 C C . LEU A 1 123 ? -13.391 3.630 1.975 1.00 94.00 123 LEU A C 1
ATOM 968 O O . LEU A 1 123 ? -14.103 3.460 2.959 1.00 94.00 123 LEU A O 1
ATOM 972 N N . VAL A 1 124 ? -13.825 4.290 0.896 1.00 94.69 124 VAL A N 1
ATOM 973 C CA . VAL A 1 124 ? -15.183 4.853 0.788 1.00 94.69 124 VAL A CA 1
ATOM 974 C C . VAL A 1 124 ? -16.245 3.759 0.900 1.00 94.69 124 VAL A C 1
ATOM 976 O O . VAL A 1 124 ? -17.245 3.940 1.594 1.00 94.69 124 VAL A O 1
ATOM 979 N N . TYR A 1 125 ? -16.044 2.615 0.242 1.00 94.38 125 TYR A N 1
ATOM 980 C CA . TYR A 1 125 ? -16.945 1.470 0.369 1.00 94.38 125 TYR A CA 1
ATOM 981 C C . TYR A 1 125 ? -16.997 0.937 1.808 1.00 94.38 125 TYR A C 1
ATOM 983 O O . TYR A 1 125 ? -18.090 0.723 2.332 1.00 94.38 125 TYR A O 1
ATOM 991 N N . SER A 1 126 ? -15.843 0.766 2.460 1.00 92.62 126 SER A N 1
ATOM 992 C CA . SER A 1 126 ? -15.756 0.339 3.858 1.00 92.62 126 SER A CA 1
ATOM 993 C C . SER A 1 126 ? -16.489 1.314 4.777 1.00 92.62 126 SER A C 1
ATOM 995 O O . SER A 1 126 ? -17.314 0.886 5.575 1.00 92.62 126 SER A O 1
ATOM 997 N N . LEU A 1 127 ? -16.275 2.622 4.613 1.00 90.88 127 LEU A N 1
ATOM 998 C CA . LEU A 1 127 ? -16.986 3.641 5.385 1.00 90.88 127 LEU A CA 1
ATOM 999 C C . LEU A 1 127 ? -18.499 3.534 5.193 1.00 90.88 127 LEU A C 1
ATOM 1001 O O . LEU A 1 127 ? -19.217 3.467 6.173 1.00 90.88 127 LEU A O 1
ATOM 1005 N N . ARG A 1 128 ? -18.999 3.420 3.959 1.00 92.12 128 ARG A N 1
ATOM 1006 C CA . ARG A 1 128 ? -20.446 3.268 3.699 1.00 92.12 128 ARG A CA 1
ATOM 1007 C C . ARG A 1 128 ? -21.051 1.982 4.254 1.00 92.12 128 ARG A C 1
ATOM 1009 O O . ARG A 1 128 ? -22.248 1.935 4.494 1.00 92.12 128 ARG A O 1
ATOM 1016 N N . LYS A 1 129 ? -20.256 0.919 4.371 1.00 90.50 129 LYS A N 1
ATOM 1017 C CA . LYS A 1 129 ? -20.715 -0.380 4.868 1.00 90.50 129 LYS A CA 1
ATOM 1018 C C . LYS A 1 129 ? -20.847 -0.408 6.393 1.00 90.50 129 LYS A C 1
ATOM 1020 O O . LYS A 1 129 ? -21.631 -1.203 6.904 1.00 90.50 129 LYS A O 1
ATOM 1025 N N . TYR A 1 130 ? -20.043 0.391 7.091 1.00 84.00 130 TYR A N 1
ATOM 1026 C CA . TYR A 1 130 ? -19.940 0.383 8.552 1.00 84.00 130 TYR A CA 1
ATOM 1027 C C . TYR A 1 130 ? -20.336 1.714 9.221 1.00 84.00 130 TYR A C 1
ATOM 1029 O O . TYR A 1 130 ? -20.279 1.788 10.448 1.00 84.00 130 TYR A O 1
ATOM 1037 N N . ALA A 1 131 ? -20.705 2.734 8.436 1.00 72.44 131 ALA A N 1
ATOM 1038 C CA . ALA A 1 131 ? -21.420 3.935 8.876 1.00 72.44 131 ALA A CA 1
ATOM 1039 C C . ALA A 1 131 ? -22.913 3.637 9.043 1.00 72.44 131 ALA A C 1
ATOM 1041 O O . ALA A 1 131 ? -23.498 4.188 9.998 1.00 72.44 131 ALA A O 1
#

Organism: NCBI:txid392033